Protein AF-A0AAN7F7Y9-F1 (afdb_monomer_lite)

Foldseek 3Di:
DVVLLVVLVPDPVLVVVVCCCPPPPVNVVVLCVVCPPPQADEAEAEALDDDVDNSSSSNVLSSVLVCCVVVVRHHPFYHYDHPPDDPVNVVVCVVSGD

Radius of gyration: 14.44 Å; chains: 1; bounding box: 32×27×34 Å

Structure (mmCIF, N/CA/C/O backbone):
data_AF-A0AAN7F7Y9-F1
#
_entry.id   AF-A0AAN7F7Y9-F1
#
loop_
_atom_site.group_PDB
_atom_site.id
_atom_site.type_symbol
_atom_site.label_atom_id
_atom_site.label_alt_id
_atom_site.label_comp_id
_atom_site.label_asym_id
_atom_site.label_entity_id
_atom_site.label_seq_id
_atom_site.pdbx_PDB_ins_code
_atom_site.Cartn_x
_atom_site.Cartn_y
_atom_site.Cartn_z
_atom_site.occupancy
_atom_site.B_iso_or_equiv
_atom_site.auth_seq_id
_atom_site.auth_comp_id
_atom_site.auth_asym_id
_atom_site.auth_atom_id
_atom_site.pdbx_PDB_model_num
ATOM 1 N N . MET A 1 1 ? 13.342 0.903 -5.208 1.00 87.38 1 MET A N 1
ATOM 2 C CA . MET A 1 1 ? 12.229 0.731 -4.251 1.00 87.38 1 MET A CA 1
ATOM 3 C C . MET A 1 1 ? 12.538 1.209 -2.842 1.00 87.38 1 MET A C 1
ATOM 5 O O . MET A 1 1 ? 11.780 2.035 -2.361 1.00 87.38 1 MET A O 1
ATOM 9 N N . HIS A 1 2 ? 13.630 0.781 -2.198 1.00 89.19 2 HIS A N 1
ATOM 10 C CA . HIS A 1 2 ? 13.947 1.195 -0.819 1.00 89.19 2 HIS A CA 1
ATOM 11 C C . HIS A 1 2 ? 13.890 2.721 -0.574 1.00 89.19 2 HIS A C 1
ATOM 13 O O . HIS A 1 2 ? 13.180 3.169 0.320 1.00 89.19 2 HIS A O 1
ATOM 19 N N . ASN A 1 3 ? 14.561 3.527 -1.410 1.00 92.06 3 ASN A N 1
ATOM 20 C CA . ASN A 1 3 ? 14.533 4.992 -1.279 1.00 92.06 3 ASN A CA 1
ATOM 21 C C . ASN A 1 3 ? 13.124 5.572 -1.465 1.00 92.06 3 ASN A C 1
ATOM 23 O O . ASN A 1 3 ? 12.702 6.400 -0.670 1.00 92.06 3 ASN A O 1
ATOM 27 N N . THR A 1 4 ? 12.368 5.091 -2.455 1.00 92.75 4 THR A N 1
ATOM 28 C CA . THR A 1 4 ? 10.986 5.530 -2.699 1.00 92.75 4 THR A CA 1
ATOM 29 C C . THR A 1 4 ? 10.069 5.203 -1.522 1.00 92.75 4 THR A C 1
ATOM 31 O O . THR A 1 4 ? 9.268 6.037 -1.123 1.00 92.75 4 THR A O 1
ATOM 34 N N . MET A 1 5 ? 10.198 4.013 -0.923 1.00 95.19 5 MET A N 1
ATOM 35 C CA . MET A 1 5 ? 9.447 3.664 0.288 1.00 95.19 5 MET A CA 1
ATOM 36 C C . MET A 1 5 ? 9.801 4.584 1.450 1.00 95.19 5 MET A C 1
ATOM 38 O O . MET A 1 5 ? 8.906 5.029 2.157 1.00 95.19 5 MET A O 1
ATOM 42 N N . LYS A 1 6 ? 11.083 4.915 1.622 1.00 97.00 6 LYS A N 1
ATOM 43 C CA . LYS A 1 6 ? 11.504 5.877 2.640 1.00 97.00 6 LYS A CA 1
ATOM 44 C C . LYS A 1 6 ? 10.875 7.256 2.408 1.00 97.00 6 LYS A C 1
ATOM 46 O O . LYS A 1 6 ? 10.280 7.806 3.325 1.00 97.00 6 LYS A O 1
ATOM 51 N N . GLU A 1 7 ? 10.939 7.772 1.182 1.00 96.81 7 GLU A N 1
ATOM 52 C CA . GLU A 1 7 ? 10.320 9.053 0.816 1.00 96.81 7 GLU A CA 1
ATOM 53 C C . GLU A 1 7 ? 8.802 9.057 1.049 1.00 96.81 7 GLU A C 1
ATOM 55 O O . GLU A 1 7 ? 8.263 10.030 1.572 1.00 96.81 7 GLU A O 1
ATOM 60 N N . VAL A 1 8 ? 8.102 7.971 0.695 1.00 96.62 8 VAL A N 1
ATOM 61 C CA . VAL A 1 8 ? 6.660 7.839 0.953 1.00 96.62 8 VAL A CA 1
ATOM 62 C C . VAL A 1 8 ? 6.378 7.795 2.447 1.00 96.62 8 VAL A C 1
ATOM 64 O O . VAL A 1 8 ? 5.507 8.530 2.902 1.00 96.62 8 VAL A O 1
ATOM 67 N N . ALA A 1 9 ? 7.107 6.984 3.212 1.00 97.00 9 ALA A N 1
ATOM 68 C CA . ALA A 1 9 ? 6.907 6.847 4.653 1.00 97.00 9 ALA A CA 1
ATOM 69 C C . ALA A 1 9 ? 7.120 8.174 5.403 1.00 97.00 9 ALA A C 1
ATOM 71 O O . ALA A 1 9 ? 6.413 8.458 6.366 1.00 97.00 9 ALA A O 1
ATOM 72 N N . GLU A 1 10 ? 8.058 9.003 4.938 1.00 97.31 10 GLU A N 1
ATOM 73 C CA . GLU A 1 10 ? 8.341 10.336 5.488 1.00 97.31 10 GLU A CA 1
ATOM 74 C C . GLU A 1 10 ? 7.380 11.426 4.962 1.00 97.31 10 GLU A C 1
ATOM 76 O O . GLU A 1 10 ? 7.400 12.560 5.445 1.00 97.31 10 GLU A O 1
ATOM 81 N N . SER A 1 11 ? 6.520 11.110 3.988 1.00 97.31 11 SER A N 1
ATOM 82 C CA . SER A 1 11 ? 5.615 12.084 3.374 1.00 97.31 11 SER A CA 1
ATOM 83 C C . SER A 1 11 ? 4.403 12.418 4.250 1.00 97.31 11 SER A C 1
ATOM 85 O O . SER A 1 11 ? 3.789 11.557 4.884 1.00 97.31 11 SER A O 1
ATOM 87 N N . GLU A 1 12 ? 3.977 13.684 4.203 1.00 97.50 12 GLU A N 1
ATOM 88 C CA . GLU A 1 12 ? 2.744 14.143 4.860 1.00 97.50 12 GLU A CA 1
ATOM 89 C C . GLU A 1 12 ? 1.493 13.440 4.306 1.00 97.50 12 GLU A C 1
ATOM 91 O O . GLU A 1 12 ? 0.516 13.217 5.018 1.00 97.50 12 GLU A O 1
ATOM 96 N N . PHE A 1 13 ? 1.524 13.069 3.025 1.00 95.69 13 PHE A N 1
ATOM 97 C CA . PHE A 1 13 ? 0.447 12.314 2.397 1.00 95.69 13 PHE A CA 1
ATOM 98 C C . PHE A 1 13 ? 0.243 10.962 3.089 1.00 95.69 13 PHE A C 1
ATOM 100 O O . PHE A 1 13 ? -0.872 10.639 3.500 1.00 95.69 13 PHE A O 1
ATOM 107 N N . TYR A 1 14 ? 1.320 10.186 3.245 1.00 97.25 14 TYR A N 1
ATOM 108 C CA . TYR A 1 14 ? 1.242 8.856 3.839 1.00 97.25 14 TYR A CA 1
ATOM 109 C C . TYR A 1 14 ? 0.884 8.926 5.327 1.00 97.25 14 TYR A C 1
ATOM 111 O O . TYR A 1 14 ? 0.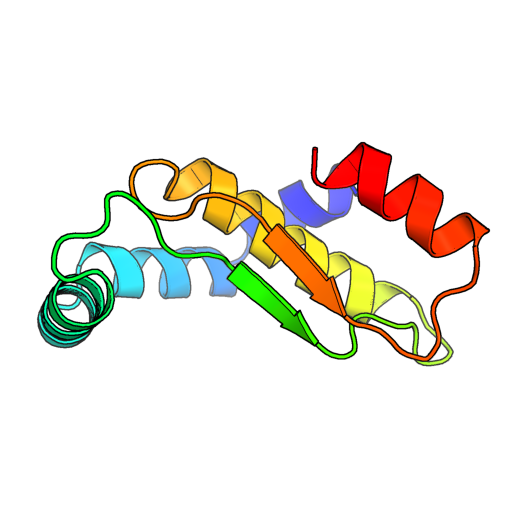042 8.158 5.796 1.00 97.25 14 TYR A O 1
ATOM 119 N N . SER A 1 15 ? 1.440 9.892 6.066 1.00 97.75 15 SER A N 1
ATOM 120 C CA . SER A 1 15 ? 1.108 10.063 7.484 1.00 97.75 15 SER A CA 1
ATOM 121 C C . SER A 1 15 ? -0.369 10.411 7.696 1.00 97.75 15 SER A C 1
ATOM 123 O O . SER A 1 15 ? -1.026 9.785 8.523 1.00 97.75 15 SER A O 1
ATOM 125 N N . LYS A 1 16 ? -0.938 11.322 6.897 1.00 97.88 16 LYS A N 1
ATOM 126 C CA . LYS A 1 16 ? -2.373 11.655 6.953 1.00 97.88 16 LYS A CA 1
ATOM 127 C C . LYS A 1 16 ? -3.265 10.480 6.562 1.00 97.88 16 LYS A C 1
ATOM 129 O O . LYS A 1 16 ? -4.266 10.226 7.223 1.00 97.88 16 LYS A O 1
ATOM 134 N N . MET A 1 17 ? -2.908 9.756 5.504 1.00 96.19 17 MET A N 1
ATOM 135 C CA . MET A 1 17 ? -3.673 8.591 5.057 1.00 96.19 17 MET A CA 1
ATOM 136 C C . MET A 1 17 ? -3.695 7.492 6.128 1.00 96.19 17 MET A C 1
ATOM 138 O O . MET A 1 17 ? -4.749 6.934 6.426 1.00 96.19 17 MET A O 1
ATOM 142 N N . THR A 1 18 ? -2.546 7.183 6.732 1.00 97.44 18 THR A N 1
ATOM 143 C CA . THR A 1 18 ? -2.466 6.155 7.780 1.00 97.44 18 THR A CA 1
ATOM 144 C C . THR A 1 18 ? -3.144 6.586 9.077 1.00 97.44 18 THR A C 1
ATOM 146 O O . THR A 1 18 ? -3.780 5.750 9.717 1.00 97.44 18 THR A O 1
ATOM 149 N N . ASP A 1 19 ? -3.086 7.870 9.436 1.00 97.69 19 ASP A N 1
ATOM 150 C CA . ASP A 1 19 ? -3.862 8.431 10.544 1.00 97.69 19 ASP A CA 1
ATOM 151 C C . ASP A 1 19 ? -5.368 8.231 10.326 1.00 97.69 19 ASP A C 1
ATOM 153 O O . ASP A 1 19 ? -6.041 7.679 11.193 1.00 97.69 19 ASP A O 1
ATOM 157 N N . GLN A 1 20 ? -5.882 8.550 9.134 1.00 96.69 20 GLN A N 1
ATOM 158 C CA . GLN A 1 20 ? -7.287 8.317 8.782 1.00 96.69 20 GLN A CA 1
ATOM 159 C C . GLN A 1 20 ? -7.671 6.833 8.871 1.00 96.69 20 GLN A C 1
ATOM 161 O O . GLN A 1 20 ? -8.666 6.494 9.505 1.00 96.69 20 GLN A O 1
ATOM 166 N N . LEU A 1 21 ? -6.863 5.926 8.312 1.00 95.62 21 LEU A N 1
ATOM 167 C CA . LEU A 1 21 ? -7.120 4.481 8.394 1.00 95.62 21 LEU A CA 1
ATOM 168 C C . LEU A 1 21 ? -7.138 3.960 9.842 1.00 95.62 21 LEU A C 1
ATOM 170 O O . LEU A 1 21 ? -7.869 3.019 10.155 1.00 95.62 21 LEU A O 1
ATOM 174 N N . ARG A 1 22 ? -6.333 4.552 10.734 1.00 95.25 22 ARG A N 1
ATOM 175 C CA . ARG A 1 22 ? -6.248 4.144 12.144 1.00 95.25 22 ARG A CA 1
ATOM 176 C C . ARG A 1 22 ? -7.340 4.762 13.002 1.00 95.25 22 ARG A C 1
ATOM 178 O O . ARG A 1 22 ? -7.884 4.061 13.849 1.00 95.25 22 ARG A O 1
ATOM 185 N N . ASN A 1 23 ? -7.642 6.036 12.801 1.00 96.50 23 ASN A N 1
ATOM 186 C CA . ASN A 1 23 ? -8.316 6.843 13.812 1.00 96.50 23 ASN A CA 1
ATOM 187 C C . ASN A 1 23 ? -9.693 7.353 13.381 1.00 96.50 23 ASN A C 1
ATOM 189 O O . ASN A 1 23 ? -10.486 7.703 14.253 1.00 96.50 23 ASN A O 1
ATOM 193 N N . ASP A 1 24 ? -10.016 7.362 12.085 1.00 98.00 24 ASP A N 1
ATOM 194 C CA . ASP A 1 24 ? -11.342 7.771 11.620 1.00 98.00 24 ASP A CA 1
ATOM 195 C C . ASP A 1 24 ? -12.389 6.674 11.938 1.00 98.00 24 ASP A C 1
ATOM 197 O O . ASP A 1 24 ? -12.268 5.541 11.449 1.00 98.00 24 ASP A O 1
ATOM 201 N N . PRO A 1 25 ? -13.422 6.966 12.759 1.00 96.31 25 PRO A N 1
ATOM 202 C CA . PRO A 1 25 ? -14.410 5.969 13.172 1.00 96.31 25 PRO A CA 1
ATOM 203 C C . PRO A 1 25 ? -15.243 5.403 12.017 1.00 96.31 25 PRO A C 1
ATOM 205 O O . PRO A 1 25 ? -15.596 4.219 12.042 1.00 96.31 25 PRO A O 1
ATOM 208 N N . ASP A 1 26 ? -15.548 6.219 11.008 1.00 97.38 26 ASP A N 1
ATOM 209 C CA . ASP A 1 26 ? -16.359 5.809 9.864 1.00 97.38 26 ASP A CA 1
ATOM 210 C C . ASP A 1 26 ? -15.545 4.900 8.944 1.00 97.38 26 ASP A C 1
ATOM 212 O O . ASP A 1 26 ? -16.041 3.865 8.484 1.00 97.38 26 ASP A O 1
ATOM 216 N N . ILE A 1 27 ? -14.265 5.219 8.729 1.00 95.25 27 ILE A N 1
ATOM 217 C CA . ILE A 1 27 ? -13.343 4.355 7.980 1.00 95.25 27 ILE A CA 1
ATOM 218 C C . ILE A 1 27 ? -13.146 3.026 8.713 1.00 95.25 27 ILE A C 1
ATOM 220 O O . ILE A 1 27 ? -13.323 1.968 8.111 1.00 95.25 27 ILE A O 1
ATOM 224 N N . GLN A 1 28 ? -12.868 3.053 10.018 1.00 94.31 28 GLN A N 1
ATOM 225 C CA . GLN A 1 28 ? -12.734 1.855 10.856 1.00 94.31 28 GLN A CA 1
ATOM 226 C C . GLN A 1 28 ? -13.980 0.959 10.804 1.00 94.31 28 GLN A C 1
ATOM 228 O O . GLN A 1 28 ? -13.873 -0.262 10.660 1.00 94.31 28 GLN A O 1
ATOM 233 N N . SER A 1 29 ? -15.170 1.554 10.923 1.00 94.81 29 SER A N 1
ATOM 234 C CA . SER A 1 29 ? -16.447 0.839 10.843 1.00 94.81 29 SER A CA 1
ATOM 235 C C . SER A 1 29 ? -16.633 0.180 9.473 1.00 94.81 29 SER A C 1
ATOM 237 O O . SER A 1 29 ? -16.976 -1.002 9.379 1.00 94.81 29 SER A O 1
ATOM 239 N N . ASN A 1 30 ? -16.322 0.909 8.398 1.00 93.94 30 ASN A N 1
ATOM 240 C CA . ASN A 1 30 ? -16.386 0.383 7.040 1.00 93.94 30 ASN A CA 1
ATOM 241 C C . ASN A 1 30 ? -15.372 -0.740 6.797 1.00 93.94 30 ASN A C 1
ATOM 243 O O . ASN A 1 30 ? -15.752 -1.766 6.237 1.00 93.94 30 ASN A O 1
ATOM 247 N N . LEU A 1 31 ? -14.128 -0.599 7.260 1.00 91.38 31 LEU A N 1
ATOM 248 C CA . LEU A 1 31 ? -13.100 -1.637 7.143 1.00 91.38 31 LEU A CA 1
ATOM 249 C C . LEU A 1 31 ? -13.506 -2.915 7.881 1.00 91.38 31 LEU A C 1
ATOM 251 O O . LEU A 1 31 ? -13.432 -3.994 7.304 1.00 91.38 31 LEU A O 1
ATOM 255 N N . LYS A 1 32 ? -14.026 -2.806 9.110 1.00 91.00 32 LYS A N 1
ATOM 256 C CA . LYS A 1 32 ? -14.560 -3.958 9.861 1.00 91.00 32 LYS A CA 1
ATOM 257 C C . LYS A 1 32 ? -15.701 -4.644 9.115 1.00 91.00 32 LYS A C 1
ATOM 259 O O . LYS A 1 32 ? -15.759 -5.870 9.071 1.00 91.00 32 LYS A O 1
ATOM 264 N N . ARG A 1 33 ? -16.596 -3.863 8.503 1.00 93.19 33 ARG A N 1
ATOM 265 C CA . ARG A 1 33 ? -17.705 -4.392 7.699 1.00 93.19 33 ARG A CA 1
ATOM 266 C C . ARG A 1 33 ? -17.219 -5.121 6.445 1.00 93.19 33 ARG A C 1
ATOM 268 O O . ARG A 1 33 ? -17.773 -6.167 6.126 1.00 93.19 33 ARG A O 1
ATOM 275 N N . VAL A 1 34 ? -16.217 -4.580 5.751 1.00 91.00 34 VAL A N 1
ATOM 276 C CA . VAL A 1 34 ? -15.615 -5.203 4.559 1.00 91.00 34 VAL A CA 1
ATOM 277 C C . VAL A 1 34 ? -14.859 -6.478 4.929 1.00 91.00 34 VAL A C 1
ATOM 279 O O . VAL A 1 34 ? -15.013 -7.491 4.254 1.00 91.00 34 VAL A O 1
ATOM 282 N N . LEU A 1 35 ? -14.087 -6.446 6.017 1.00 91.75 35 LEU A N 1
ATOM 283 C CA . LEU A 1 35 ? -13.343 -7.600 6.516 1.00 91.75 35 LEU A CA 1
ATOM 284 C C . LEU A 1 35 ? -14.295 -8.742 6.923 1.00 91.75 35 LEU A C 1
ATOM 286 O O . LEU A 1 35 ? -14.066 -9.909 6.598 1.00 91.75 35 LEU A O 1
ATOM 290 N N . GLY A 1 36 ? -15.416 -8.407 7.569 1.00 90.00 36 GLY A N 1
ATOM 291 C CA . GLY A 1 36 ? -16.438 -9.375 7.958 1.00 90.00 36 GLY A CA 1
ATOM 292 C C . GLY A 1 36 ? -15.868 -10.436 8.902 1.00 90.00 36 GLY A C 1
ATOM 293 O O . GLY A 1 36 ? -15.346 -10.109 9.963 1.00 90.00 36 G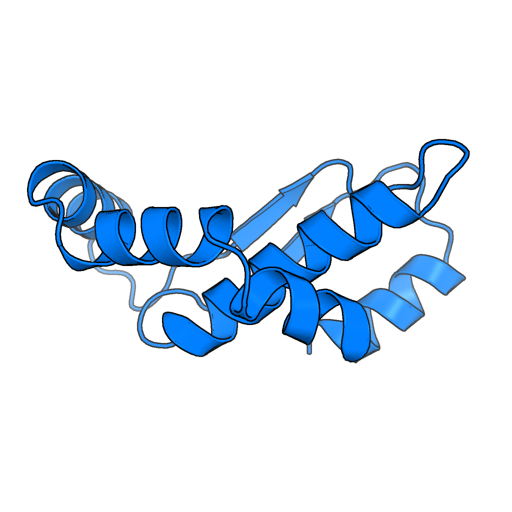LY A O 1
ATOM 294 N N . SER A 1 37 ? -15.980 -11.711 8.522 1.00 89.31 37 SER A N 1
ATOM 295 C CA . SER A 1 37 ? -15.397 -12.842 9.260 1.00 89.31 37 SER A CA 1
ATOM 296 C C . SER A 1 37 ? -14.009 -13.263 8.763 1.00 89.31 37 SER A C 1
ATOM 298 O O . SER A 1 37 ? -13.460 -14.239 9.273 1.00 89.31 37 SER A O 1
ATOM 300 N N . HIS A 1 38 ? -13.464 -12.599 7.741 1.00 90.81 38 HIS A N 1
ATOM 301 C CA . HIS A 1 38 ? -12.143 -12.921 7.210 1.00 90.81 38 HIS A CA 1
ATOM 302 C C . HIS A 1 38 ? -11.059 -12.365 8.130 1.00 90.81 38 HIS A C 1
ATOM 304 O O . HIS A 1 38 ? -11.247 -11.350 8.794 1.00 90.81 38 HIS A O 1
ATOM 310 N N . SER A 1 39 ? -9.909 -13.032 8.170 1.00 85.56 39 SER A N 1
ATOM 311 C CA . SER A 1 39 ? -8.763 -12.545 8.937 1.00 85.56 39 SER A CA 1
ATOM 312 C C . SER A 1 39 ? -8.042 -11.399 8.228 1.00 85.56 39 SER A C 1
ATOM 314 O O . SER A 1 39 ? -7.519 -10.515 8.895 1.00 85.56 39 SER A O 1
ATOM 316 N N . HIS A 1 40 ? -8.049 -11.389 6.890 1.00 93.25 40 HIS A N 1
ATOM 317 C CA . HIS A 1 40 ? -7.350 -10.396 6.078 1.00 93.25 40 HIS A CA 1
ATOM 318 C C . HIS A 1 40 ? -8.136 -10.066 4.807 1.00 93.25 40 HIS A C 1
ATOM 320 O O . HIS A 1 40 ? -8.938 -10.873 4.330 1.00 93.25 40 HIS A O 1
ATOM 326 N N . ILE A 1 41 ? -7.859 -8.895 4.240 1.00 92.75 41 ILE A N 1
ATOM 327 C CA . ILE A 1 41 ? -8.227 -8.527 2.876 1.00 92.75 41 ILE A CA 1
ATOM 328 C C . ILE A 1 41 ? -7.043 -8.760 1.935 1.00 92.75 41 ILE A C 1
ATOM 330 O O . ILE A 1 41 ? -5.885 -8.587 2.320 1.00 92.75 41 ILE A O 1
ATOM 334 N N . LEU A 1 42 ? -7.355 -9.103 0.688 1.00 93.12 42 LEU A N 1
ATOM 335 C CA . LEU A 1 42 ? -6.409 -9.059 -0.418 1.00 93.12 42 LEU A CA 1
ATOM 336 C C . LEU A 1 42 ? -6.336 -7.622 -0.949 1.00 93.12 42 LEU A C 1
ATOM 338 O O . LEU A 1 42 ? -7.366 -7.031 -1.284 1.00 93.12 42 LEU A O 1
ATOM 342 N N . MET A 1 43 ? -5.131 -7.065 -1.046 1.00 93.06 43 MET A N 1
ATOM 343 C CA . MET A 1 43 ? -4.913 -5.786 -1.713 1.00 93.06 43 MET A CA 1
ATOM 344 C C . MET A 1 43 ? -4.655 -6.028 -3.197 1.00 93.06 43 MET A C 1
ATOM 346 O O . MET A 1 43 ? -3.735 -6.752 -3.552 1.00 93.06 43 MET A O 1
ATOM 350 N N . VAL A 1 44 ? -5.437 -5.395 -4.069 1.00 91.75 44 VAL A N 1
ATOM 351 C CA . VAL A 1 44 ? -5.282 -5.552 -5.519 1.00 91.75 44 VAL A CA 1
ATOM 352 C C . VAL A 1 44 ? -4.894 -4.222 -6.152 1.00 91.75 44 VAL A C 1
ATOM 354 O O . VAL A 1 44 ? -5.627 -3.239 -6.034 1.00 91.75 44 VAL A O 1
ATOM 357 N N . ILE A 1 45 ? -3.750 -4.190 -6.833 1.00 89.06 45 ILE A N 1
ATOM 358 C CA . ILE A 1 45 ? -3.264 -3.032 -7.584 1.00 89.06 45 ILE A CA 1
ATOM 359 C C . ILE A 1 45 ? -3.557 -3.260 -9.062 1.00 89.06 45 ILE A C 1
ATOM 361 O O . ILE A 1 45 ? -3.048 -4.199 -9.670 1.00 89.06 45 ILE A O 1
ATOM 365 N N . TYR A 1 46 ? -4.353 -2.375 -9.651 1.00 86.81 46 TYR A N 1
ATOM 366 C CA . TYR A 1 46 ? -4.620 -2.380 -11.084 1.00 86.81 46 TYR A CA 1
ATOM 367 C C . TYR A 1 46 ? -3.770 -1.332 -11.786 1.00 86.81 46 TYR A C 1
ATOM 369 O O . TYR A 1 46 ? -3.650 -0.210 -11.291 1.00 86.81 46 TYR A O 1
ATOM 377 N N . ALA A 1 47 ? -3.274 -1.674 -12.974 1.00 81.00 47 ALA A N 1
ATOM 378 C CA . ALA A 1 47 ? -2.608 -0.730 -13.867 1.00 81.00 47 ALA A CA 1
ATOM 379 C C . ALA A 1 47 ? -1.394 -0.023 -13.216 1.00 81.00 47 ALA A C 1
ATOM 381 O O . ALA A 1 47 ? -1.278 1.203 -13.258 1.00 81.00 47 ALA A O 1
ATOM 382 N N . LEU A 1 48 ? -0.503 -0.793 -12.579 1.00 81.56 48 LEU A N 1
ATOM 383 C CA . LEU A 1 48 ? 0.756 -0.286 -12.011 1.00 81.56 48 LEU A CA 1
ATOM 384 C C . LEU A 1 48 ? 1.769 0.130 -13.101 1.00 81.56 48 LEU A C 1
ATOM 386 O O . LEU A 1 48 ? 2.720 0.858 -12.837 1.00 81.56 48 LEU A O 1
ATOM 390 N N . GLY A 1 49 ? 1.570 -0.347 -14.321 1.00 67.25 49 GLY A N 1
ATOM 391 C CA . GLY A 1 49 ? 2.420 -0.306 -15.496 1.00 67.25 49 GLY A CA 1
ATOM 392 C C . GLY A 1 49 ? 2.799 1.102 -15.913 1.00 67.25 49 GLY A C 1
ATOM 393 O O . GLY A 1 49 ? 2.005 2.044 -15.897 1.00 67.25 49 GLY A O 1
ATOM 394 N N . SER A 1 50 ? 4.073 1.230 -16.267 1.00 58.28 50 SER A N 1
ATOM 395 C CA . SER A 1 50 ? 4.733 2.500 -16.528 1.00 58.28 50 SER A CA 1
ATOM 396 C C . SER A 1 50 ? 4.082 3.242 -17.701 1.00 58.28 50 SER A C 1
ATOM 398 O O . SER A 1 50 ? 4.194 2.839 -18.856 1.00 58.28 50 SER A O 1
ATOM 400 N N . ILE A 1 51 ? 3.498 4.408 -17.421 1.00 54.28 51 ILE A N 1
ATOM 401 C CA . ILE A 1 51 ? 3.590 5.535 -18.361 1.00 54.28 51 ILE A CA 1
ATOM 402 C C . ILE A 1 51 ? 5.096 5.813 -18.530 1.00 54.28 51 ILE A C 1
ATOM 404 O O . ILE A 1 51 ? 5.846 5.538 -17.600 1.00 54.28 51 ILE A O 1
ATOM 408 N N . GLU A 1 52 ? 5.535 6.344 -19.672 1.00 51.66 52 GLU A N 1
ATOM 409 C CA . GLU A 1 52 ? 6.924 6.632 -20.113 1.00 51.66 52 GLU A CA 1
ATOM 410 C C . GLU A 1 52 ? 7.963 7.037 -19.026 1.00 51.66 52 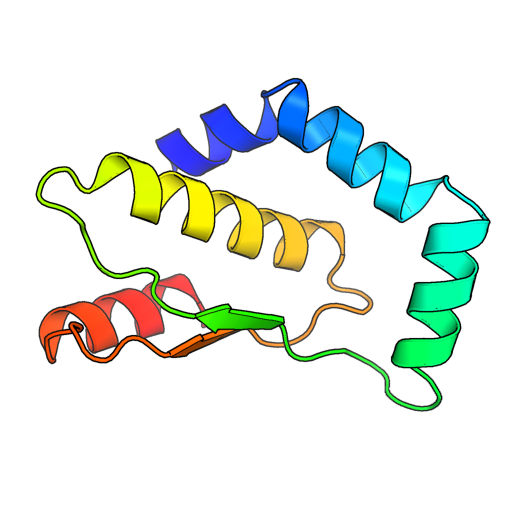GLU A C 1
ATOM 412 O O . GLU A 1 52 ? 9.164 6.862 -19.216 1.00 51.66 52 GLU A O 1
ATOM 417 N N . TYR A 1 53 ? 7.515 7.505 -17.856 1.00 55.41 53 TYR A N 1
ATOM 418 C CA . TYR A 1 53 ? 8.301 7.748 -16.649 1.00 55.41 53 TYR A CA 1
ATOM 419 C C . TYR A 1 53 ? 7.848 6.867 -15.460 1.00 55.41 53 TYR A C 1
ATOM 421 O O . TYR A 1 53 ? 6.789 7.087 -14.864 1.00 55.41 53 TYR A O 1
ATOM 429 N N . SER A 1 54 ? 8.703 5.925 -15.042 1.00 64.00 54 SER A N 1
ATOM 430 C CA . SER 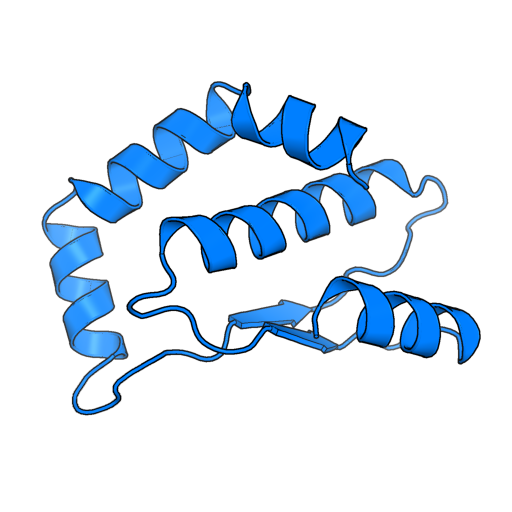A 1 54 ? 8.448 4.892 -14.014 1.00 64.00 54 SER A CA 1
ATOM 431 C C . SER A 1 54 ? 8.251 5.399 -12.577 1.00 64.00 54 SER A C 1
ATOM 433 O O . SER A 1 54 ? 7.984 4.610 -11.670 1.00 64.00 54 SER A O 1
ATOM 435 N N . TYR A 1 55 ? 8.410 6.702 -12.325 1.00 65.06 55 TYR A N 1
ATOM 436 C CA . TYR A 1 55 ? 8.319 7.264 -10.975 1.00 65.06 55 TYR A CA 1
ATOM 437 C C . TYR A 1 55 ? 6.939 7.016 -10.357 1.00 65.06 55 TYR A C 1
ATOM 439 O O . TYR A 1 55 ? 6.852 6.573 -9.217 1.00 65.06 55 TYR A O 1
ATOM 447 N N . ARG A 1 56 ? 5.856 7.217 -11.121 1.00 74.44 56 ARG A N 1
ATOM 448 C CA . ARG A 1 56 ? 4.478 7.059 -10.613 1.00 74.44 56 ARG A CA 1
ATOM 449 C C . ARG A 1 56 ? 4.207 5.641 -10.106 1.00 74.44 56 ARG A C 1
ATOM 451 O O . ARG A 1 56 ? 3.690 5.485 -9.002 1.00 74.44 56 ARG A O 1
ATOM 458 N N . SER A 1 57 ? 4.638 4.641 -10.866 1.00 81.94 57 SER A N 1
ATOM 459 C CA . SER A 1 57 ? 4.512 3.224 -10.527 1.00 81.94 57 SER A CA 1
ATOM 460 C C . SER A 1 57 ? 5.271 2.869 -9.247 1.00 81.94 57 SER A C 1
ATOM 462 O O . SER A 1 57 ? 4.758 2.157 -8.389 1.00 81.94 57 SER A O 1
ATOM 464 N N . GLN A 1 58 ? 6.472 3.423 -9.057 1.00 87.88 58 GLN A N 1
ATOM 465 C CA . GLN A 1 58 ? 7.264 3.174 -7.849 1.00 87.88 58 GLN A CA 1
ATOM 466 C C . GLN A 1 58 ? 6.614 3.762 -6.591 1.00 87.88 58 GLN A C 1
ATOM 468 O O . GLN A 1 58 ? 6.627 3.109 -5.551 1.00 87.88 58 GLN A O 1
ATOM 473 N N . TYR A 1 59 ? 6.017 4.958 -6.663 1.00 89.94 59 TYR A N 1
ATOM 474 C CA . TYR A 1 59 ? 5.297 5.539 -5.521 1.00 89.94 59 TYR A CA 1
ATOM 475 C C . TYR A 1 59 ? 4.025 4.750 -5.183 1.00 89.94 59 TYR A C 1
ATOM 477 O O . TYR A 1 59 ? 3.761 4.500 -4.010 1.00 89.94 59 TYR A O 1
ATOM 485 N N . GLN A 1 60 ? 3.262 4.307 -6.189 1.00 88.50 60 GLN A N 1
ATOM 486 C CA . GLN A 1 60 ? 2.083 3.456 -5.979 1.00 88.50 60 GLN A CA 1
ATOM 487 C C . GLN A 1 60 ? 2.455 2.125 -5.314 1.00 88.50 60 GLN A C 1
ATOM 489 O O . GLN A 1 60 ? 1.835 1.739 -4.323 1.00 88.50 60 GLN A O 1
ATOM 494 N N . LEU A 1 61 ? 3.507 1.463 -5.807 1.00 91.19 61 LEU A N 1
ATOM 495 C CA . LEU A 1 61 ? 4.012 0.228 -5.210 1.00 91.19 61 LEU A CA 1
ATOM 496 C C . LEU A 1 61 ? 4.540 0.462 -3.788 1.00 91.19 61 LEU A C 1
ATOM 498 O O . LEU A 1 61 ? 4.260 -0.326 -2.890 1.00 91.19 61 LEU A O 1
ATOM 502 N N . ALA A 1 62 ? 5.260 1.562 -3.556 1.00 93.94 62 ALA A N 1
ATOM 503 C CA . ALA A 1 62 ? 5.757 1.918 -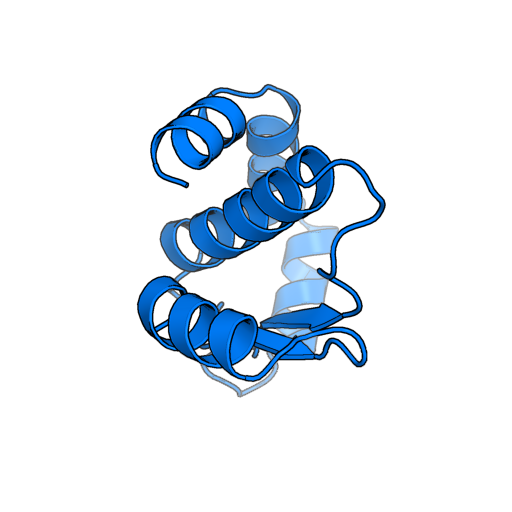2.231 1.00 93.94 62 ALA A CA 1
ATOM 504 C C . ALA A 1 62 ? 4.616 2.099 -1.220 1.00 93.94 62 ALA A C 1
ATOM 506 O O . ALA A 1 62 ? 4.718 1.590 -0.107 1.00 93.94 62 ALA A O 1
ATOM 507 N N . ILE A 1 63 ? 3.522 2.762 -1.609 1.00 94.06 63 ILE A N 1
ATOM 508 C CA . ILE A 1 63 ? 2.327 2.897 -0.767 1.00 94.06 63 ILE A CA 1
ATOM 509 C C . ILE A 1 63 ? 1.757 1.519 -0.412 1.00 94.06 63 ILE A C 1
ATOM 511 O O . ILE A 1 63 ? 1.499 1.262 0.760 1.00 94.06 63 ILE A O 1
ATOM 515 N N . ALA A 1 64 ? 1.589 0.627 -1.390 1.00 93.81 64 ALA A N 1
ATOM 516 C CA . ALA A 1 64 ? 1.028 -0.703 -1.154 1.00 93.81 64 ALA A CA 1
ATOM 517 C C . ALA A 1 64 ? 1.888 -1.548 -0.200 1.00 93.81 64 ALA A C 1
ATOM 519 O O . ALA A 1 64 ? 1.368 -2.129 0.752 1.00 93.81 64 ALA A O 1
ATOM 520 N N . LEU A 1 65 ? 3.208 -1.560 -0.412 1.00 95.38 65 LEU A N 1
ATOM 521 C CA . LEU A 1 65 ? 4.152 -2.287 0.440 1.00 95.38 65 LEU A CA 1
ATOM 522 C C . LEU A 1 65 ? 4.168 -1.738 1.873 1.00 95.38 65 LEU A C 1
ATOM 524 O O . LEU A 1 65 ? 4.166 -2.508 2.831 1.00 95.38 65 LEU A O 1
ATOM 528 N N . LEU A 1 66 ? 4.144 -0.412 2.039 1.00 96.94 66 LEU A N 1
ATOM 529 C CA . LEU A 1 66 ? 4.075 0.202 3.366 1.00 96.94 66 LEU A CA 1
ATOM 530 C C . LEU A 1 66 ? 2.740 -0.093 4.060 1.00 96.94 66 LEU A C 1
ATOM 532 O O . LEU A 1 66 ? 2.741 -0.431 5.240 1.00 96.94 66 LEU A O 1
ATOM 536 N N . LEU A 1 67 ? 1.619 -0.056 3.334 1.00 95.81 67 LEU A N 1
ATOM 537 C CA . LEU A 1 67 ? 0.313 -0.423 3.881 1.00 95.81 67 LEU A CA 1
ATOM 538 C C . LEU A 1 67 ? 0.289 -1.887 4.351 1.00 95.81 67 LEU A C 1
ATOM 540 O O . LEU A 1 67 ? -0.155 -2.142 5.470 1.00 95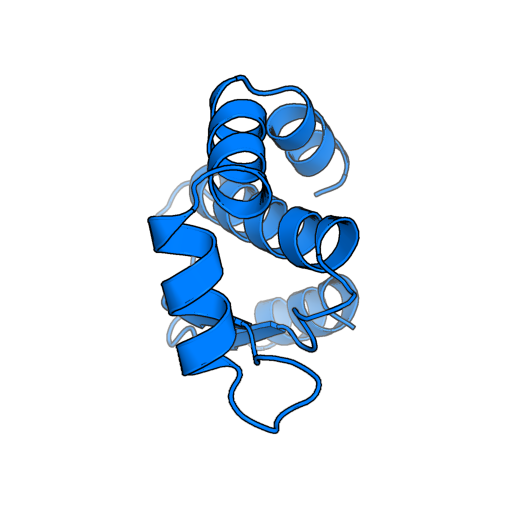.81 67 LEU A O 1
ATOM 544 N N . LYS A 1 68 ? 0.803 -2.839 3.553 1.00 95.25 68 LYS A N 1
ATOM 545 C CA . LYS A 1 68 ? 0.936 -4.253 3.967 1.00 95.25 68 LYS A CA 1
ATOM 546 C C . LYS A 1 68 ? 1.758 -4.376 5.252 1.00 95.25 68 LYS A C 1
ATOM 548 O O . LYS A 1 68 ? 1.347 -5.087 6.163 1.00 95.25 68 LYS A O 1
ATOM 553 N N . ASN A 1 69 ? 2.859 -3.634 5.376 1.00 95.06 69 ASN A N 1
ATOM 554 C CA . ASN A 1 69 ? 3.692 -3.653 6.582 1.00 95.06 69 ASN A CA 1
ATOM 555 C C . ASN A 1 69 ? 2.967 -3.071 7.811 1.00 95.06 69 ASN A C 1
ATOM 557 O O . ASN A 1 69 ? 2.871 -3.723 8.854 1.00 95.06 69 ASN A O 1
ATOM 561 N N . ASP A 1 70 ? 2.423 -1.862 7.682 1.00 96.44 70 ASP A N 1
ATOM 562 C CA . ASP A 1 70 ? 1.846 -1.081 8.782 1.00 96.44 70 ASP A CA 1
ATOM 563 C C . ASP A 1 70 ? 0.491 -1.615 9.273 1.00 96.44 70 ASP A C 1
ATOM 565 O O . ASP A 1 70 ? 0.068 -1.322 10.401 1.00 96.44 70 ASP A O 1
ATOM 569 N N . PHE A 1 71 ? -0.199 -2.376 8.422 1.00 95.12 71 PHE A N 1
ATOM 570 C CA . PHE A 1 71 ? -1.533 -2.926 8.655 1.00 95.12 71 PHE A CA 1
ATOM 571 C C . PHE A 1 71 ? -1.596 -4.440 8.410 1.00 95.12 71 PHE A C 1
ATOM 573 O O . PHE A 1 71 ? -2.655 -4.984 8.099 1.00 95.12 71 PHE A O 1
ATOM 580 N N . SER A 1 72 ? -0.475 -5.130 8.622 1.00 93.62 72 SER A N 1
ATOM 581 C CA . SER A 1 72 ? -0.313 -6.586 8.461 1.00 93.62 72 SER A CA 1
ATOM 582 C C . SER A 1 72 ? -1.312 -7.445 9.247 1.00 93.62 72 SER A C 1
ATOM 584 O O . SER A 1 72 ? -1.472 -8.623 8.952 1.00 93.62 72 SER A O 1
ATOM 586 N N . SER A 1 73 ? -2.017 -6.881 10.233 1.00 91.75 73 SER A N 1
ATOM 587 C CA . SER A 1 73 ? -3.074 -7.584 10.967 1.00 91.75 73 SER A CA 1
ATOM 588 C C . SER A 1 73 ? -4.370 -7.779 10.178 1.00 91.75 73 SER A C 1
ATOM 590 O O . SER A 1 73 ? -5.207 -8.569 10.605 1.00 91.75 73 SER A O 1
ATOM 592 N N . TRP A 1 74 ? -4.568 -7.042 9.081 1.00 92.38 74 TRP A N 1
ATOM 593 C CA . TRP A 1 74 ? -5.763 -7.161 8.241 1.00 92.38 74 TRP A CA 1
ATOM 594 C C . TRP A 1 74 ? -5.501 -6.970 6.746 1.00 92.38 74 TRP A C 1
ATOM 596 O O . TRP A 1 74 ? -6.384 -7.286 5.956 1.00 92.38 74 TRP A O 1
ATOM 606 N N . ILE A 1 75 ? -4.323 -6.507 6.329 1.00 94.69 75 ILE A N 1
ATOM 607 C CA . ILE A 1 75 ? -3.875 -6.561 4.933 1.00 94.69 75 ILE A CA 1
ATOM 608 C C . ILE A 1 75 ? -3.011 -7.808 4.776 1.00 94.69 75 ILE A C 1
ATOM 610 O O . ILE A 1 75 ? -1.966 -7.917 5.410 1.00 94.69 75 ILE A O 1
ATOM 614 N N . GLY A 1 76 ? -3.487 -8.753 3.967 1.00 92.56 76 GLY A N 1
ATOM 615 C CA . GLY A 1 76 ? -2.787 -9.998 3.677 1.00 92.56 76 GLY A CA 1
ATOM 616 C C . GLY A 1 76 ? -1.884 -9.836 2.462 1.00 92.56 76 GLY A C 1
ATOM 617 O O . GLY A 1 76 ? -0.937 -9.049 2.467 1.00 92.56 76 GLY A O 1
ATOM 618 N N . GLU A 1 77 ? -2.192 -10.578 1.403 1.00 93.62 77 GLU A N 1
ATOM 619 C CA . GLU A 1 77 ? -1.410 -10.530 0.173 1.00 93.62 77 GLU A CA 1
ATOM 620 C C . GLU A 1 77 ? -1.674 -9.278 -0.666 1.00 93.62 77 GLU A C 1
ATOM 622 O O . GLU A 1 77 ? -2.706 -8.609 -0.537 1.00 93.62 77 GLU A O 1
ATOM 627 N N . ILE A 1 78 ? -0.709 -8.975 -1.536 1.00 93.38 78 ILE A N 1
ATOM 628 C CA . ILE A 1 78 ? -0.862 -7.990 -2.603 1.00 93.38 78 ILE A CA 1
ATOM 629 C C . ILE A 1 78 ? -0.858 -8.753 -3.926 1.00 93.38 78 ILE A C 1
ATOM 631 O O . ILE A 1 78 ? 0.034 -9.554 -4.185 1.00 93.38 78 ILE A O 1
ATOM 635 N N . GLU A 1 79 ? -1.830 -8.463 -4.777 1.00 91.88 79 GLU A N 1
ATOM 636 C CA . GLU A 1 79 ? -1.861 -8.903 -6.168 1.00 91.88 79 GLU A CA 1
ATOM 637 C C . GLU A 1 79 ? -1.750 -7.688 -7.089 1.00 91.88 79 GLU A C 1
ATOM 639 O O . GLU A 1 79 ? -2.358 -6.643 -6.841 1.00 91.88 79 GLU A O 1
ATOM 644 N N . VAL A 1 80 ? -0.978 -7.817 -8.169 1.00 89.62 80 VAL A N 1
ATOM 645 C CA . VAL A 1 80 ? -0.831 -6.769 -9.183 1.00 89.62 80 VAL A CA 1
ATOM 646 C C . VAL A 1 80 ? -1.362 -7.286 -10.506 1.00 89.62 80 VAL A C 1
ATOM 648 O O . VAL A 1 80 ? -0.846 -8.255 -11.056 1.00 89.62 80 VAL A O 1
ATOM 651 N N . PHE A 1 81 ? -2.378 -6.609 -11.034 1.00 87.50 81 PHE A N 1
ATOM 652 C CA . PHE A 1 81 ? -2.924 -6.881 -12.354 1.00 87.50 81 PHE A CA 1
ATOM 653 C C . PHE A 1 81 ? -2.587 -5.737 -13.290 1.00 87.50 81 PHE A C 1
ATOM 655 O O . PHE A 1 81 ? -3.148 -4.639 -13.203 1.00 87.50 81 PHE A O 1
ATOM 662 N N . ASP A 1 82 ? -1.692 -6.025 -14.228 1.00 85.75 82 ASP A N 1
ATOM 663 C CA . ASP A 1 82 ? -1.297 -5.073 -15.244 1.00 85.75 82 ASP A CA 1
ATOM 664 C C . ASP A 1 82 ? -1.179 -5.730 -16.627 1.00 85.75 82 ASP A C 1
ATOM 666 O O . ASP A 1 82 ? -0.356 -6.627 -16.810 1.00 85.75 82 ASP A O 1
ATOM 670 N N . PRO A 1 83 ? -1.976 -5.300 -17.621 1.00 82.06 83 PRO A N 1
ATOM 671 C CA . PRO A 1 83 ? -1.925 -5.878 -18.962 1.00 82.06 83 PRO A CA 1
ATOM 672 C C . PRO A 1 83 ? -0.650 -5.512 -19.740 1.00 82.06 83 PRO A C 1
ATOM 674 O O . PRO A 1 83 ? -0.382 -6.115 -20.776 1.00 82.06 83 PRO A O 1
ATOM 677 N N . MET A 1 84 ? 0.111 -4.520 -19.278 1.00 81.75 84 MET A N 1
ATOM 678 C CA . MET A 1 84 ? 1.338 -4.027 -19.901 1.00 81.75 84 MET A CA 1
ATOM 679 C C . MET A 1 84 ? 2.604 -4.660 -19.318 1.00 81.75 84 MET A C 1
ATOM 681 O O . MET A 1 84 ? 3.687 -4.394 -19.840 1.00 81.75 84 MET A O 1
ATOM 685 N N . PHE A 1 85 ? 2.507 -5.479 -18.264 1.00 84.56 85 PHE A N 1
ATOM 686 C CA . PHE A 1 85 ? 3.675 -6.147 -17.692 1.00 84.56 85 PHE A CA 1
ATOM 687 C C . PHE A 1 85 ? 4.298 -7.130 -18.675 1.00 84.56 85 PHE A C 1
ATOM 689 O O . PHE A 1 85 ? 3.650 -8.026 -19.219 1.00 84.56 85 PHE A O 1
ATOM 696 N N . SER A 1 86 ? 5.603 -6.974 -18.869 1.00 85.44 86 SER A N 1
ATOM 697 C CA . SER A 1 86 ? 6.422 -7.994 -19.498 1.00 85.44 86 SER A CA 1
ATOM 698 C C . SER A 1 86 ? 6.673 -9.152 -18.521 1.00 85.44 86 SER A C 1
ATOM 700 O O . SER A 1 86 ? 6.564 -8.978 -17.306 1.00 85.44 86 SER A O 1
ATOM 702 N N . PRO A 1 87 ? 7.101 -10.331 -19.006 1.00 87.38 87 PRO A N 1
ATOM 703 C CA . PRO A 1 87 ? 7.519 -11.421 -18.125 1.00 87.38 87 PRO A CA 1
ATOM 704 C C . PRO A 1 87 ? 8.605 -11.020 -17.112 1.00 87.38 87 PRO A C 1
ATOM 706 O O . PRO A 1 87 ? 8.625 -11.539 -16.001 1.00 87.38 87 PRO A O 1
ATOM 709 N N . CYS A 1 88 ? 9.490 -10.081 -17.468 1.00 86.69 88 CYS A N 1
ATOM 710 C CA . CYS A 1 88 ? 10.500 -9.557 -16.547 1.00 86.69 88 CYS A CA 1
ATOM 711 C C . CYS A 1 88 ? 9.872 -8.726 -15.422 1.00 86.69 88 CYS A C 1
ATOM 713 O O . CYS A 1 88 ? 10.296 -8.850 -14.276 1.00 86.69 88 CYS A O 1
ATOM 715 N N . ASP A 1 89 ? 8.860 -7.910 -15.737 1.00 85.25 89 ASP A N 1
ATOM 716 C CA . ASP A 1 89 ? 8.137 -7.128 -14.730 1.00 85.25 89 ASP A CA 1
ATOM 717 C C . ASP A 1 89 ? 7.429 -8.055 -13.738 1.00 85.25 89 ASP A C 1
ATOM 719 O O . ASP A 1 89 ? 7.500 -7.820 -12.536 1.00 85.25 89 ASP A O 1
ATOM 723 N N . CYS A 1 90 ? 6.828 -9.151 -14.220 1.00 86.75 90 CYS A N 1
ATOM 724 C CA . CYS A 1 90 ? 6.214 -10.160 -13.355 1.00 86.75 90 CYS A CA 1
ATOM 725 C C . CYS A 1 90 ? 7.223 -10.765 -12.368 1.00 86.75 90 CYS A C 1
ATOM 727 O O . CYS A 1 90 ? 6.947 -10.785 -11.175 1.00 86.75 90 CYS A O 1
ATOM 729 N N . LEU A 1 91 ? 8.406 -11.182 -12.835 1.00 88.56 91 LEU A N 1
ATOM 730 C CA . LEU A 1 91 ? 9.438 -11.770 -11.967 1.00 88.56 91 LEU A CA 1
ATOM 731 C C . LEU A 1 91 ? 9.935 -10.785 -10.900 1.00 88.56 91 LEU A C 1
ATOM 733 O O . LEU A 1 91 ? 10.112 -11.155 -9.742 1.00 88.56 91 LEU A O 1
ATOM 737 N N . VAL A 1 92 ? 10.139 -9.518 -11.273 1.00 87.38 92 VAL A N 1
ATOM 738 C CA . VAL A 1 92 ? 10.539 -8.473 -10.317 1.00 87.38 92 VAL A CA 1
ATOM 739 C C . VAL A 1 92 ? 9.429 -8.212 -9.297 1.00 87.38 92 VAL A C 1
ATOM 741 O O . VAL A 1 92 ? 9.710 -7.997 -8.121 1.00 87.38 92 VAL A O 1
ATOM 744 N N . MET A 1 93 ? 8.167 -8.227 -9.725 1.00 87.81 93 MET A N 1
ATOM 745 C CA . MET A 1 93 ? 7.027 -8.032 -8.828 1.00 87.81 93 MET A CA 1
ATOM 746 C C . MET A 1 93 ? 6.846 -9.206 -7.869 1.00 87.81 93 MET A C 1
ATOM 748 O O . MET A 1 93 ? 6.575 -8.970 -6.695 1.00 87.81 93 MET A O 1
ATOM 752 N N . GLU A 1 94 ? 7.053 -10.439 -8.332 1.00 87.00 94 GLU A N 1
ATOM 753 C CA . GLU A 1 94 ? 7.084 -11.627 -7.475 1.00 87.00 94 GLU A CA 1
ATOM 754 C C . GLU A 1 94 ? 8.143 -11.475 -6.374 1.00 87.00 94 GLU A C 1
ATOM 756 O O . GLU A 1 94 ? 7.833 -11.689 -5.210 1.00 87.00 94 GLU A O 1
ATOM 761 N N . GLU A 1 95 ? 9.356 -11.013 -6.691 1.00 87.56 95 GLU A N 1
ATOM 762 C CA . GLU A 1 95 ? 10.411 -10.797 -5.685 1.00 87.56 95 GLU A CA 1
ATOM 763 C C . GLU A 1 95 ? 10.102 -9.657 -4.694 1.00 87.56 95 GLU A C 1
ATOM 765 O O . GLU A 1 95 ? 10.561 -9.681 -3.555 1.00 87.56 95 GLU A O 1
ATOM 770 N N . LEU A 1 96 ? 9.354 -8.632 -5.114 1.00 84.50 96 LEU A N 1
ATOM 771 C CA . LEU A 1 96 ? 9.084 -7.448 -4.288 1.00 84.50 96 LEU A CA 1
ATOM 772 C C . LEU A 1 96 ? 7.873 -7.591 -3.360 1.00 84.50 96 LEU A C 1
ATOM 774 O O . LEU A 1 96 ? 7.764 -6.825 -2.400 1.00 84.50 96 LEU A O 1
ATOM 778 N N . ILE A 1 97 ? 6.934 -8.474 -3.696 1.00 83.19 97 ILE A N 1
ATOM 779 C CA . ILE A 1 97 ? 5.621 -8.562 -3.045 1.00 83.19 97 ILE A CA 1
ATOM 780 C C . ILE A 1 97 ? 5.477 -9.819 -2.169 1.00 83.19 97 ILE A C 1
ATOM 782 O O . ILE A 1 97 ? 4.700 -9.793 -1.199 1.00 83.19 97 ILE A O 1
ATOM 786 N N . LEU A 1 98 ? 6.221 -10.880 -2.501 1.00 63.69 98 LEU A N 1
ATOM 787 C CA . LEU A 1 98 ? 6.388 -12.082 -1.678 1.00 63.69 98 LEU A CA 1
ATOM 788 C C . LEU A 1 98 ? 7.305 -11.802 -0.479 1.00 63.69 98 LEU A C 1
ATOM 790 O O . LEU A 1 98 ? 6.984 -12.321 0.614 1.00 63.69 98 LEU A O 1
#

Sequence (98 aa):
MHNTMKEVAESEFYSKMTDQLRNDPDIQSNLKRVLGSHSHILMVIYALGSIEYSYRSQYQLAIALLLKNDFSSWIGEIEVFDPMFSPCDCLVMEELIL

pLDDT: mean 89.02, std 9.99, range [51.66, 98.0]

Secondary structure (DSSP, 8-state):
-HHHHHHHHTSHHHHHHHHHHHH-HHHHHHHHHHHTT-S-EEEEEE-----SSTHHHHHHHHHHHHHHHHTTTTEEEEEEE-TT--HHHHHHHHHHH-

InterPro domains:
  IPR012942 SRR1-like domain [PF07985] (29-96)
  IPR040044 SRR1-like protein [PTHR28626] (1-96)

Organism: Quercus rubra (NCBI:txid3512)